Protein AF-A0A961SEW0-F1 (afdb_monomer_lite)

Foldseek 3Di:
DDDPPPPPQQLVQVCCLVCVCVVVVPDDVVVSVVVSVVVSVVVVVVVVVVVVVVVVPDPPLLSSLVSVLVSVVVVVVCCCPPVVDDQDPVNVVVNVVSVVVSVVSVVD

Sequence (108 aa):
MSLRIQVFLIPSKPELLWYGHLKYAGKALWIVVLVSWGIAFFEYWLAVPANRIGHQVYSAAQLKTIQEVITLTVFVVFSTFYLREGISINTLLGFALILAGAALVFRG

Secondary structure (DSSP, 8-state):
----------TTS-HHHHTHHHH-TTS-HHHHHHHHHHHHHHHHHHHHHHHHHHTTTS-HHHHHHHHHHHHHHHHHHHIIIII-----HHHHHHHHHHHHHHHHHTT-

Radius of gyration: 16.41 Å; chains: 1; bounding box: 38×37×40 Å

pLDDT: mean 74.38, std 17.98, range [30.59, 93.81]

Structure (mmCIF, N/CA/C/O backbone):
data_AF-A0A961SEW0-F1
#
_entry.id   AF-A0A961SEW0-F1
#
loop_
_atom_site.group_PDB
_atom_site.id
_atom_site.type_symbol
_atom_site.label_atom_id
_atom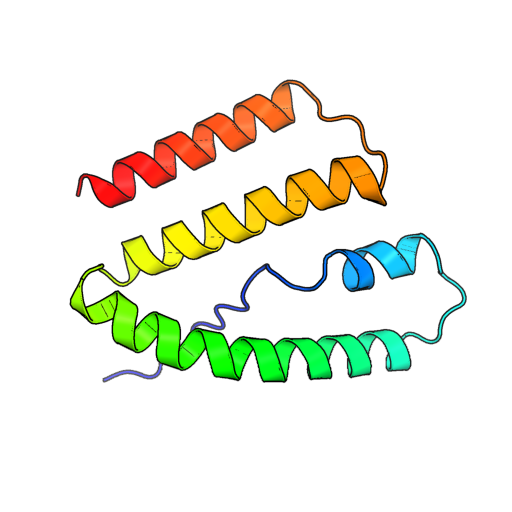_site.label_alt_id
_atom_site.label_comp_id
_atom_site.label_asym_id
_atom_site.label_entity_id
_atom_site.label_seq_id
_atom_site.pdbx_PDB_ins_code
_atom_site.Cartn_x
_atom_site.Cartn_y
_atom_site.Cartn_z
_atom_site.occupancy
_atom_site.B_iso_or_equiv
_atom_site.auth_seq_id
_atom_site.auth_comp_id
_atom_site.auth_asym_id
_atom_site.auth_atom_id
_atom_site.pdbx_PDB_model_num
ATOM 1 N N . MET A 1 1 ? 8.915 -23.800 -13.559 1.00 34.75 1 MET A N 1
ATOM 2 C CA . MET A 1 1 ? 9.825 -22.980 -12.729 1.00 34.75 1 MET A CA 1
ATOM 3 C C . MET A 1 1 ? 9.093 -21.704 -12.348 1.00 34.75 1 MET A C 1
ATOM 5 O O . MET A 1 1 ? 8.793 -20.928 -13.230 1.00 34.75 1 MET A O 1
ATOM 9 N N . SER A 1 2 ? 8.681 -21.424 -11.124 1.00 34.91 2 SER A N 1
ATOM 10 C CA . SER A 1 2 ? 8.572 -22.177 -9.879 1.00 34.91 2 SER A CA 1
ATOM 11 C C . SER A 1 2 ? 7.418 -21.507 -9.127 1.00 34.91 2 SER A C 1
ATOM 13 O O . SER A 1 2 ? 7.280 -20.284 -9.189 1.00 34.91 2 SER A O 1
ATOM 15 N N . LEU A 1 3 ? 6.582 -22.306 -8.469 1.00 30.59 3 LEU A N 1
ATOM 16 C CA . LEU A 1 3 ? 5.481 -21.871 -7.618 1.00 30.59 3 LEU A CA 1
ATOM 17 C C . LEU A 1 3 ? 5.999 -20.964 -6.491 1.00 30.59 3 LEU A C 1
ATOM 19 O O . LEU A 1 3 ? 6.318 -21.425 -5.400 1.00 30.59 3 LEU A O 1
ATOM 23 N N . ARG A 1 4 ? 6.054 -19.656 -6.731 1.00 32.28 4 ARG A N 1
ATOM 24 C CA . ARG A 1 4 ? 6.059 -18.657 -5.665 1.00 32.28 4 ARG A CA 1
ATOM 25 C C . ARG A 1 4 ? 4.736 -17.926 -5.727 1.00 32.28 4 ARG A C 1
ATOM 27 O O . ARG A 1 4 ? 4.633 -16.804 -6.208 1.00 32.28 4 ARG A O 1
ATOM 34 N N . ILE A 1 5 ? 3.728 -18.612 -5.195 1.00 33.62 5 ILE A N 1
ATOM 35 C CA . ILE A 1 5 ? 2.595 -17.985 -4.520 1.00 33.62 5 ILE A CA 1
ATOM 36 C C . ILE A 1 5 ? 3.207 -17.205 -3.349 1.00 33.62 5 ILE A C 1
ATOM 38 O O . ILE A 1 5 ? 3.206 -17.645 -2.204 1.00 33.62 5 ILE A O 1
ATOM 42 N N . GLN A 1 6 ? 3.840 -16.070 -3.637 1.00 36.59 6 GLN A N 1
ATOM 43 C CA . GLN A 1 6 ? 3.946 -15.038 -2.632 1.00 36.59 6 GLN A CA 1
ATOM 44 C C . GLN A 1 6 ? 2.538 -14.492 -2.536 1.00 36.59 6 GLN A C 1
ATOM 46 O O . GLN A 1 6 ? 2.035 -13.835 -3.444 1.00 36.59 6 GLN A O 1
ATOM 51 N N . VAL A 1 7 ? 1.895 -14.883 -1.441 1.00 39.72 7 VAL A N 1
ATOM 52 C CA . VAL A 1 7 ? 0.763 -14.211 -0.827 1.00 39.72 7 VAL A CA 1
ATOM 53 C C . VAL A 1 7 ? 1.152 -12.743 -0.696 1.00 39.72 7 VAL A C 1
ATOM 55 O O . VAL A 1 7 ? 1.636 -12.292 0.336 1.00 39.72 7 VAL A O 1
ATOM 58 N N . PHE A 1 8 ? 1.003 -11.998 -1.783 1.00 38.50 8 PHE A N 1
ATOM 59 C CA . PHE A 1 8 ? 0.988 -10.562 -1.738 1.00 38.50 8 PHE A CA 1
ATOM 60 C C . PHE A 1 8 ? -0.467 -10.168 -1.567 1.00 38.50 8 PHE A C 1
ATOM 62 O O . PHE A 1 8 ? -1.154 -9.748 -2.493 1.00 38.50 8 PHE A O 1
ATOM 69 N N . LEU A 1 9 ? -0.955 -10.451 -0.356 1.00 38.38 9 LEU A N 1
ATOM 70 C CA . LEU A 1 9 ? -2.179 -9.862 0.144 1.00 38.38 9 LEU A CA 1
ATOM 71 C C . LEU A 1 9 ? -1.964 -8.362 0.082 1.00 38.38 9 LEU A C 1
ATOM 73 O O . LEU A 1 9 ? -1.150 -7.807 0.818 1.00 38.38 9 LEU A O 1
ATOM 77 N N . ILE A 1 10 ? -2.670 -7.763 -0.863 1.00 41.91 10 ILE A N 1
ATOM 78 C CA . ILE A 1 10 ? -2.790 -6.335 -1.046 1.00 41.91 10 ILE A CA 1
ATOM 79 C C . ILE A 1 10 ? -3.082 -5.737 0.331 1.00 41.91 10 ILE A C 1
ATOM 81 O O . ILE A 1 10 ? -4.068 -6.133 0.964 1.00 41.91 10 ILE A O 1
ATOM 85 N N . PRO A 1 11 ? -2.236 -4.843 0.863 1.00 46.00 11 PRO A N 1
ATOM 86 C CA . PRO A 1 11 ? -2.546 -4.200 2.119 1.00 46.00 11 PRO A CA 1
ATOM 87 C C . PRO A 1 11 ? -3.502 -3.027 1.858 1.00 46.00 11 PRO A C 1
ATOM 89 O O . PRO A 1 11 ? -3.304 -1.931 2.328 1.00 46.00 11 PRO A O 1
ATOM 92 N N . SER A 1 12 ? -4.546 -3.219 1.065 1.00 44.66 12 SER A N 1
ATOM 93 C CA . SER A 1 12 ? -5.674 -2.287 0.891 1.00 44.66 12 SER A CA 1
ATOM 94 C C . SER A 1 12 ? -6.938 -2.848 1.541 1.00 44.66 12 SER A C 1
ATOM 96 O O . SER A 1 12 ? -8.042 -2.363 1.283 1.00 44.66 12 SER A O 1
ATOM 98 N N . LYS A 1 13 ? -6.776 -3.895 2.378 1.00 54.72 13 LYS A N 1
ATOM 99 C CA . LYS A 1 13 ? -7.818 -4.423 3.264 1.00 54.72 13 LYS A CA 1
ATOM 100 C C . LYS A 1 13 ? -8.598 -3.228 3.771 1.00 54.72 13 LYS A C 1
ATOM 102 O O . LYS A 1 13 ? -7.938 -2.344 4.301 1.00 54.72 13 LYS A O 1
ATOM 107 N N . PRO A 1 14 ? -9.929 -3.179 3.627 1.00 49.47 14 PRO A N 1
ATOM 108 C CA . PRO A 1 14 ? -10.696 -2.019 4.038 1.00 49.47 14 PRO A CA 1
ATOM 109 C C . PRO A 1 14 ? -10.322 -1.746 5.487 1.00 49.47 14 PRO A C 1
ATOM 111 O O . PRO A 1 14 ? -10.694 -2.502 6.387 1.00 49.47 14 PRO A O 1
ATOM 114 N N . GLU A 1 15 ? -9.518 -0.713 5.715 1.00 48.00 15 GLU A N 1
ATOM 115 C CA . GLU A 1 15 ? -9.000 -0.402 7.044 1.00 48.00 15 GLU A CA 1
ATOM 116 C C . GLU A 1 15 ? -10.199 -0.119 7.968 1.00 48.00 15 GLU A C 1
ATOM 118 O O . GLU A 1 15 ? -10.200 -0.452 9.153 1.00 48.00 15 GLU A O 1
ATOM 123 N N . LEU A 1 16 ? -11.306 0.303 7.345 1.00 47.44 16 LEU A N 1
ATOM 124 C CA . LEU A 1 16 ? -12.673 0.371 7.847 1.00 47.44 16 LEU A CA 1
ATOM 125 C C . LEU A 1 16 ? -13.211 -0.906 8.506 1.00 47.44 16 LEU A C 1
ATOM 127 O O . LEU A 1 16 ? -13.953 -0.777 9.469 1.00 47.44 16 LEU A O 1
ATOM 131 N N . LEU A 1 17 ? -12.898 -2.118 8.042 1.00 49.69 17 LEU A N 1
ATOM 132 C CA . LEU A 1 17 ? -13.400 -3.364 8.646 1.00 49.69 17 LEU A CA 1
ATOM 133 C C . LEU A 1 17 ? -12.395 -3.981 9.625 1.00 49.69 17 LEU A C 1
ATOM 135 O O . LEU A 1 17 ? -12.795 -4.464 10.684 1.00 49.69 17 LEU A O 1
ATOM 139 N N . TRP A 1 18 ? -11.099 -3.921 9.302 1.00 50.59 18 TRP A N 1
ATOM 140 C CA . TRP A 1 18 ? -10.043 -4.483 10.150 1.00 50.59 18 TRP A CA 1
ATOM 141 C C . TRP A 1 18 ? -9.779 -3.640 11.401 1.00 50.59 18 TRP A C 1
ATOM 143 O O . TRP A 1 18 ? -9.551 -4.200 12.461 1.00 50.59 18 TRP A O 1
ATOM 153 N N . TYR A 1 19 ? -9.884 -2.310 11.333 1.00 52.47 19 TYR A N 1
ATOM 154 C CA . TYR A 1 19 ? -9.831 -1.437 12.515 1.00 52.47 19 TYR A CA 1
ATOM 155 C C . TYR A 1 19 ? -11.222 -0.976 12.969 1.00 52.47 19 TYR A C 1
ATOM 157 O O . TYR A 1 19 ? -11.399 -0.639 14.135 1.00 52.47 19 TYR A O 1
ATOM 165 N N . GLY A 1 20 ? -12.254 -1.035 12.119 1.00 50.59 20 GLY A N 1
ATOM 166 C CA . GLY A 1 20 ? -13.622 -0.698 12.540 1.00 50.59 20 GLY A CA 1
ATOM 167 C C . GLY A 1 20 ? -14.197 -1.639 13.595 1.00 50.59 20 GLY A C 1
ATOM 168 O O . GLY A 1 20 ? -14.968 -1.192 14.441 1.00 50.59 20 GLY A O 1
ATOM 169 N N . HIS A 1 21 ? -13.781 -2.909 13.637 1.00 54.22 21 HIS A N 1
ATOM 170 C CA . HIS A 1 21 ? -14.175 -3.810 14.727 1.00 54.22 21 HIS A CA 1
ATOM 171 C C . HIS A 1 21 ? -13.659 -3.356 16.111 1.00 54.22 21 HIS A C 1
ATOM 173 O O . HIS A 1 21 ? -14.317 -3.641 17.108 1.00 54.22 21 HIS A O 1
ATOM 179 N N . LEU A 1 22 ? -12.569 -2.571 16.186 1.00 56.56 22 LEU A N 1
ATOM 180 C CA . LEU A 1 22 ? -12.085 -1.972 17.442 1.00 56.56 22 LEU A CA 1
ATOM 181 C C . LEU A 1 22 ? -13.074 -0.929 17.980 1.00 56.56 22 LEU A C 1
ATOM 183 O O . LEU A 1 22 ? -13.171 -0.726 19.185 1.00 56.56 22 LEU A O 1
ATOM 187 N N . LYS A 1 23 ? -13.848 -0.297 17.089 1.00 48.03 23 LYS A N 1
ATOM 188 C CA . LYS A 1 23 ? -14.917 0.652 17.430 1.00 48.03 23 LYS A CA 1
ATOM 189 C C . LYS A 1 23 ? -16.272 -0.037 17.659 1.00 48.03 23 LYS A C 1
ATOM 191 O O . LYS A 1 23 ? -17.146 0.537 18.300 1.00 48.03 23 LYS A O 1
ATOM 196 N N . TYR A 1 24 ? -16.443 -1.268 17.166 1.00 53.16 24 TYR A N 1
ATOM 197 C CA . TYR A 1 24 ? -17.674 -2.065 17.245 1.00 53.16 24 TYR A CA 1
ATOM 198 C C . TYR A 1 24 ? -17.414 -3.480 17.787 1.00 53.16 24 TYR A C 1
ATOM 200 O O . TYR A 1 24 ? -17.778 -4.472 17.152 1.00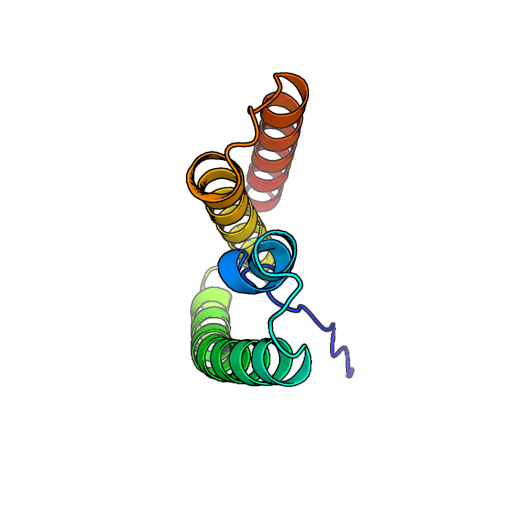 53.16 24 TYR A O 1
ATOM 208 N N . ALA A 1 25 ? -16.839 -3.575 18.989 1.00 54.03 25 ALA A N 1
ATOM 209 C CA . ALA A 1 25 ? -16.503 -4.843 19.650 1.00 54.03 25 ALA A CA 1
ATOM 210 C C . ALA A 1 25 ? -17.700 -5.807 19.859 1.00 54.03 25 ALA A C 1
ATOM 212 O O . ALA A 1 25 ? -17.501 -6.975 20.173 1.00 54.03 25 ALA A O 1
ATOM 213 N N . GLY A 1 26 ? -18.944 -5.341 19.673 1.00 55.12 26 GLY A N 1
ATOM 214 C CA . GLY A 1 26 ? -20.171 -6.145 19.771 1.00 55.12 26 GLY A CA 1
ATOM 215 C C . GLY A 1 26 ? -20.678 -6.764 18.457 1.00 55.12 26 GLY A C 1
ATOM 216 O O . GLY A 1 26 ? -21.720 -7.416 18.462 1.00 55.12 26 GLY A O 1
ATOM 217 N N . LYS A 1 27 ? -20.007 -6.552 17.314 1.00 61.66 27 LYS A N 1
ATOM 218 C CA . LYS A 1 27 ? -20.382 -7.179 16.030 1.00 61.66 27 LYS A CA 1
ATOM 219 C C . LYS A 1 27 ? -19.788 -8.587 15.947 1.00 61.66 27 LYS A C 1
ATOM 221 O O . LYS A 1 27 ? -18.619 -8.792 16.260 1.00 61.66 27 LYS A O 1
ATOM 226 N N . ALA A 1 28 ? -20.574 -9.556 15.481 1.00 73.44 28 ALA A N 1
ATOM 227 C CA . ALA A 1 28 ? -20.111 -10.933 15.370 1.00 73.44 28 ALA A CA 1
ATOM 228 C C . ALA A 1 28 ? -18.942 -11.044 14.372 1.00 73.44 28 ALA A C 1
ATOM 230 O O . ALA A 1 28 ? -19.085 -10.693 13.199 1.00 73.44 28 ALA A O 1
ATOM 231 N N . LEU A 1 29 ? -17.795 -11.550 14.844 1.00 71.12 29 LEU A N 1
ATOM 232 C CA . LEU A 1 29 ? -16.539 -11.631 14.083 1.00 71.12 29 LEU A CA 1
ATOM 233 C C . LEU A 1 29 ? -16.708 -12.316 12.722 1.00 71.12 29 LEU A C 1
ATOM 235 O O . LEU A 1 29 ? -16.098 -11.901 11.741 1.00 71.12 29 LEU A O 1
ATOM 239 N N . TRP A 1 30 ? -17.583 -13.320 12.637 1.00 73.88 30 TRP A N 1
ATOM 240 C CA . TRP A 1 30 ? -17.841 -14.042 11.393 1.00 73.88 30 TRP A CA 1
ATOM 241 C C . TRP A 1 30 ? -18.420 -13.142 10.286 1.00 73.88 30 TRP A C 1
ATOM 243 O O . TRP A 1 30 ? -18.060 -13.315 9.126 1.00 73.88 30 TRP A O 1
ATOM 253 N N . ILE A 1 31 ? -19.237 -12.134 10.623 1.00 74.56 31 ILE A N 1
ATOM 254 C CA . ILE A 1 31 ? -19.779 -11.174 9.643 1.00 74.56 31 ILE A CA 1
ATOM 255 C C . ILE A 1 31 ? -18.650 -10.299 9.095 1.00 74.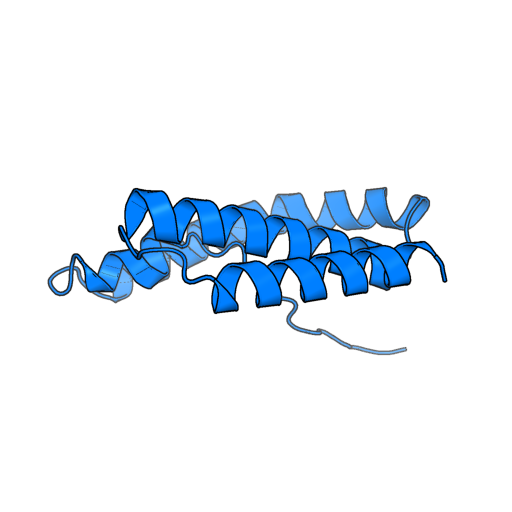56 31 ILE A C 1
ATOM 257 O O . ILE A 1 31 ? -18.546 -10.100 7.887 1.00 74.56 31 ILE A O 1
ATOM 261 N N . VAL A 1 32 ? -17.779 -9.807 9.980 1.00 73.69 32 VAL A N 1
ATOM 262 C CA . VAL A 1 32 ? -16.619 -8.985 9.601 1.00 73.69 32 VAL A CA 1
ATOM 263 C C . VAL A 1 32 ? -15.687 -9.779 8.682 1.00 73.69 32 VAL A C 1
ATOM 265 O O . VAL A 1 32 ? -15.245 -9.267 7.654 1.00 73.69 32 VAL A O 1
ATOM 268 N N . VAL A 1 33 ? -15.435 -11.051 8.998 1.00 76.50 33 VAL A N 1
ATOM 269 C CA . VAL A 1 33 ? -14.602 -11.937 8.173 1.00 76.50 33 VAL A CA 1
ATOM 270 C C . VAL A 1 33 ? -15.224 -12.168 6.794 1.00 76.50 33 VAL A C 1
ATOM 272 O O . VAL A 1 33 ? -14.540 -11.968 5.792 1.00 76.50 33 VAL A O 1
ATOM 275 N N . LEU A 1 34 ? -16.510 -12.529 6.720 1.00 78.44 34 LEU A N 1
ATOM 276 C CA . LEU A 1 34 ? -17.179 -12.813 5.444 1.00 78.44 34 LEU A CA 1
ATOM 277 C C . LEU A 1 34 ? -17.247 -11.586 4.532 1.00 78.44 34 LEU A C 1
ATOM 279 O O . LEU A 1 34 ? -16.960 -11.692 3.341 1.00 78.44 34 LEU A O 1
ATOM 283 N N . VAL A 1 35 ? -17.572 -10.414 5.082 1.00 77.12 35 VAL A N 1
ATOM 284 C CA . VAL A 1 35 ? -17.596 -9.166 4.305 1.00 77.12 35 VAL A CA 1
ATOM 285 C C . VAL A 1 35 ? -16.189 -8.802 3.820 1.00 77.12 35 VAL A C 1
ATOM 287 O O . VAL A 1 35 ? -16.025 -8.433 2.659 1.00 77.12 35 VAL A O 1
ATOM 290 N N . SER A 1 36 ? -15.161 -8.973 4.662 1.00 69.12 36 SER A N 1
ATOM 291 C CA . SER A 1 36 ? -13.764 -8.733 4.264 1.00 69.12 36 SER A CA 1
ATOM 292 C C . SER A 1 36 ? -13.328 -9.654 3.122 1.00 69.12 36 SER A C 1
ATOM 294 O O . SER A 1 36 ? -12.678 -9.202 2.183 1.00 69.12 36 SER A O 1
ATOM 296 N N . TRP A 1 37 ? -13.707 -10.934 3.176 1.00 78.75 37 TRP A N 1
ATOM 297 C CA . TRP A 1 37 ? -13.425 -11.903 2.114 1.00 78.75 37 TRP A CA 1
ATOM 298 C C . TRP A 1 37 ? -14.157 -11.567 0.813 1.00 78.75 37 TRP A C 1
ATOM 300 O O . TRP A 1 37 ? -13.560 -11.665 -0.258 1.00 78.75 37 TRP A O 1
ATOM 310 N N . GLY A 1 38 ? -15.415 -11.124 0.898 1.00 82.25 38 GLY A N 1
ATOM 311 C CA . GLY A 1 38 ? -16.179 -10.677 -0.266 1.00 82.25 38 GLY A CA 1
ATOM 312 C C . GLY A 1 38 ? -15.515 -9.498 -0.980 1.00 82.25 38 GLY A C 1
ATOM 313 O O . GLY A 1 38 ? -15.335 -9.540 -2.193 1.00 82.25 38 GLY A O 1
ATOM 314 N N . ILE A 1 39 ? -15.082 -8.477 -0.235 1.00 75.12 39 ILE A N 1
ATOM 315 C CA . ILE A 1 39 ? -14.386 -7.310 -0.804 1.00 75.12 39 ILE A CA 1
ATOM 316 C C . ILE A 1 39 ? -13.045 -7.725 -1.427 1.00 75.12 39 ILE A C 1
ATOM 318 O O . ILE A 1 39 ? -12.771 -7.377 -2.575 1.00 75.12 39 ILE A O 1
ATOM 322 N N . ALA A 1 40 ? -12.249 -8.527 -0.711 1.00 76.00 40 ALA A N 1
ATOM 323 C CA . ALA A 1 40 ? -10.956 -9.009 -1.198 1.00 76.00 40 ALA A CA 1
ATOM 324 C C . ALA A 1 40 ? -11.075 -9.823 -2.500 1.00 76.00 40 ALA A C 1
ATOM 326 O O . ALA A 1 40 ? -10.189 -9.763 -3.351 1.00 76.00 40 ALA A O 1
ATOM 327 N N . PHE A 1 41 ? -12.173 -10.563 -2.684 1.00 80.31 41 PHE A N 1
ATOM 328 C CA . PHE A 1 41 ? -12.430 -11.313 -3.913 1.00 80.31 41 PHE A CA 1
ATOM 329 C C . PHE A 1 41 ? -12.571 -10.398 -5.140 1.00 80.31 41 PHE A C 1
ATOM 331 O O . PHE A 1 41 ? -11.914 -10.631 -6.156 1.00 80.31 41 PHE A O 1
ATOM 338 N N . PHE A 1 42 ? -13.385 -9.341 -5.050 1.00 81.56 42 PHE A N 1
ATOM 339 C CA . PHE A 1 42 ? -13.565 -8.398 -6.162 1.00 81.56 42 PHE A CA 1
ATOM 340 C C . PHE A 1 42 ? -12.306 -7.584 -6.434 1.00 81.56 42 PHE A C 1
ATOM 342 O O . PHE A 1 42 ? -11.940 -7.361 -7.586 1.00 81.56 42 PHE A O 1
ATOM 349 N N . GLU A 1 43 ? -11.610 -7.179 -5.379 1.00 76.69 43 GLU A N 1
ATOM 350 C CA . GLU A 1 43 ? -10.347 -6.472 -5.516 1.00 76.69 43 GLU A CA 1
ATOM 351 C C . GLU A 1 43 ? -9.294 -7.321 -6.233 1.00 76.69 43 GLU A C 1
ATOM 353 O O . GLU A 1 43 ? -8.623 -6.838 -7.144 1.00 76.69 43 GLU A O 1
ATOM 358 N N . TYR A 1 44 ? -9.201 -8.610 -5.897 1.00 81.69 44 TYR A N 1
ATOM 359 C CA . TYR A 1 44 ? -8.305 -9.537 -6.581 1.00 81.69 44 TYR A CA 1
ATOM 360 C C . TYR A 1 44 ? -8.614 -9.636 -8.082 1.00 81.69 44 TYR A C 1
ATOM 362 O O . TYR A 1 44 ? -7.700 -9.622 -8.911 1.00 81.69 44 TYR A O 1
ATOM 370 N N . TRP A 1 45 ? -9.899 -9.673 -8.442 1.00 85.50 45 TRP A N 1
ATOM 371 C CA . TRP A 1 45 ? -10.344 -9.684 -9.838 1.00 85.50 45 TRP A CA 1
ATOM 372 C C . TRP A 1 45 ? -9.920 -8.443 -10.626 1.00 85.50 45 TRP A C 1
ATOM 374 O O . TRP A 1 45 ? -9.696 -8.554 -11.829 1.00 85.50 45 TRP A O 1
ATOM 384 N N . LEU A 1 46 ? -9.778 -7.287 -9.975 1.00 83.25 46 LEU A N 1
ATOM 385 C CA . LEU A 1 46 ? -9.278 -6.058 -10.598 1.00 83.25 46 LEU A CA 1
ATOM 386 C C . LEU A 1 46 ? -7.744 -5.991 -10.588 1.00 83.25 46 LEU A C 1
ATOM 388 O O . LEU A 1 46 ? -7.128 -5.569 -11.568 1.00 83.25 46 LEU A O 1
ATOM 392 N N . ALA A 1 47 ? -7.112 -6.452 -9.510 1.00 81.62 47 ALA A N 1
ATOM 393 C CA . ALA A 1 47 ? -5.667 -6.390 -9.331 1.00 81.62 47 ALA A CA 1
ATOM 394 C C . ALA A 1 47 ? -4.905 -7.292 -10.314 1.00 81.62 47 ALA A C 1
ATOM 396 O O . ALA A 1 47 ? -3.869 -6.896 -10.847 1.00 81.62 47 ALA A O 1
ATOM 397 N N . VAL A 1 48 ? -5.412 -8.496 -10.600 1.00 87.88 48 VAL A N 1
ATOM 398 C CA . VAL A 1 48 ? -4.769 -9.429 -11.543 1.00 87.88 48 VAL A CA 1
ATOM 399 C C . VAL A 1 48 ? -4.638 -8.850 -12.962 1.00 87.88 48 VAL A C 1
ATOM 401 O O . VAL A 1 48 ? -3.518 -8.844 -13.483 1.00 87.88 48 VAL A O 1
ATOM 404 N N . PRO A 1 49 ? -5.709 -8.369 -13.625 1.00 89.12 49 PRO A N 1
ATOM 405 C CA . PRO A 1 49 ? -5.586 -7.764 -14.946 1.00 89.12 49 PRO A CA 1
ATOM 406 C C . PRO A 1 49 ? -4.775 -6.465 -14.907 1.00 89.12 49 PRO A C 1
ATOM 408 O O . PRO A 1 49 ? -3.947 -6.265 -15.795 1.00 89.12 49 PRO A O 1
ATOM 411 N N . ALA A 1 50 ? -4.927 -5.634 -13.868 1.00 87.00 50 ALA A N 1
ATOM 412 C CA . ALA A 1 50 ? -4.144 -4.407 -13.718 1.00 87.00 50 ALA A CA 1
ATOM 413 C C . ALA A 1 50 ? -2.635 -4.689 -13.661 1.00 87.00 50 ALA A C 1
ATOM 415 O O . ALA A 1 50 ? -1.867 -4.073 -14.397 1.00 87.00 50 ALA A O 1
ATOM 416 N N . ASN A 1 51 ? -2.207 -5.681 -12.876 1.00 90.69 51 ASN A N 1
ATOM 417 C 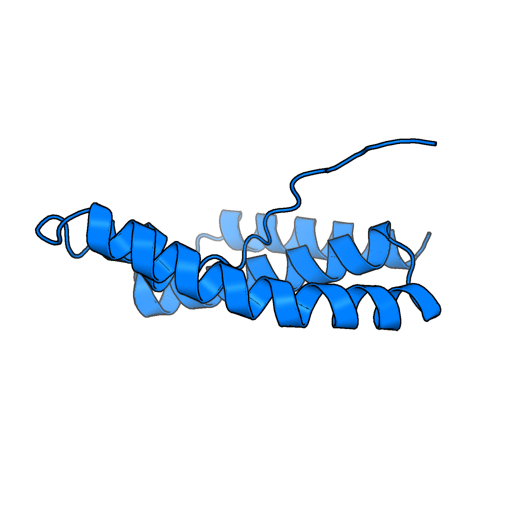CA . ASN A 1 51 ? -0.797 -6.060 -12.783 1.00 90.69 51 ASN A CA 1
ATOM 418 C C . ASN A 1 51 ? -0.272 -6.688 -14.079 1.00 90.69 51 ASN A C 1
ATOM 420 O O . ASN A 1 51 ? 0.883 -6.470 -14.433 1.00 90.69 51 ASN A O 1
ATOM 424 N N . ARG A 1 52 ? -1.103 -7.432 -14.821 1.00 89.06 52 ARG A N 1
ATOM 425 C CA . ARG A 1 52 ? -0.715 -7.978 -16.134 1.00 89.06 52 ARG A CA 1
ATOM 426 C C . ARG A 1 52 ? -0.478 -6.880 -17.167 1.00 89.06 52 ARG A C 1
ATOM 428 O O . ARG A 1 52 ? 0.502 -6.955 -17.899 1.00 89.06 52 ARG A O 1
ATOM 435 N N . ILE A 1 53 ? -1.354 -5.877 -17.210 1.00 91.62 53 ILE A N 1
ATOM 436 C CA . ILE A 1 53 ? -1.206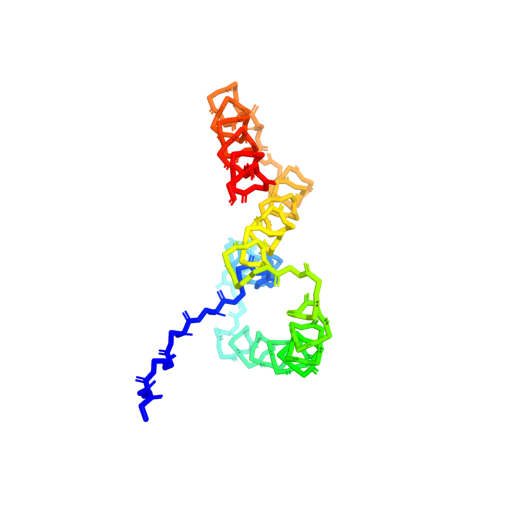 -4.719 -18.102 1.00 91.62 53 ILE A CA 1
ATOM 437 C C . ILE A 1 53 ? -0.009 -3.872 -17.653 1.00 91.62 53 ILE A C 1
ATOM 439 O O . ILE A 1 53 ? 0.851 -3.536 -18.459 1.00 91.62 53 ILE A O 1
ATOM 443 N N . GLY A 1 54 ? 0.105 -3.595 -16.353 1.00 88.56 54 GLY A N 1
ATOM 444 C CA . GLY A 1 54 ? 1.199 -2.809 -15.788 1.00 88.56 54 GLY A CA 1
ATOM 445 C C . GLY A 1 54 ? 2.580 -3.430 -16.011 1.00 88.56 54 GLY A C 1
ATOM 446 O O . GLY A 1 54 ? 3.537 -2.699 -16.251 1.00 88.56 54 GLY A O 1
ATOM 447 N N . HIS A 1 55 ? 2.689 -4.764 -16.021 1.00 92.94 55 HIS A N 1
ATOM 448 C CA . HIS A 1 55 ? 3.958 -5.468 -16.260 1.00 92.94 55 HIS A CA 1
ATOM 449 C C . HIS A 1 55 ? 4.479 -5.306 -17.702 1.00 92.94 55 HIS A C 1
ATOM 451 O O . HIS A 1 55 ? 5.609 -5.682 -18.005 1.00 92.94 55 HIS A O 1
ATOM 457 N N . GLN A 1 56 ? 3.688 -4.737 -18.616 1.00 93.31 56 GLN A N 1
ATOM 458 C CA . GLN A 1 56 ? 4.184 -4.370 -19.945 1.00 93.31 56 GLN A CA 1
ATOM 459 C C . GLN A 1 56 ? 5.088 -3.129 -19.917 1.00 93.31 56 GLN A C 1
ATOM 461 O O . GLN A 1 56 ? 5.878 -2.938 -20.836 1.00 93.31 56 GLN A O 1
ATOM 466 N N . VAL A 1 57 ? 4.974 -2.295 -18.878 1.00 92.88 57 VAL A N 1
ATOM 467 C CA . VAL A 1 57 ? 5.675 -1.004 -18.762 1.00 92.88 57 VAL A CA 1
ATOM 468 C C . VAL A 1 57 ? 6.596 -0.966 -17.542 1.00 92.88 57 VAL A C 1
ATOM 470 O O . VAL A 1 57 ? 7.669 -0.374 -17.598 1.00 92.88 57 VAL A O 1
ATOM 473 N N . TYR A 1 58 ? 6.194 -1.611 -16.447 1.00 91.62 58 TYR A N 1
ATOM 474 C CA . TYR A 1 58 ? 6.893 -1.583 -15.167 1.00 91.62 58 TYR A CA 1
ATOM 475 C C . TYR A 1 58 ? 7.431 -2.958 -14.785 1.00 91.62 58 TYR A C 1
ATOM 477 O O . TYR A 1 58 ? 6.817 -3.989 -15.067 1.00 91.62 58 TYR A O 1
ATOM 485 N N . SER A 1 59 ? 8.553 -2.981 -14.067 1.00 91.69 59 SER A N 1
ATOM 486 C CA . SER A 1 59 ? 9.054 -4.217 -13.467 1.00 91.69 59 SER A CA 1
ATOM 487 C C . SER A 1 59 ? 8.136 -4.696 -12.335 1.00 91.69 59 SER A C 1
ATOM 489 O O . SER A 1 59 ? 7.402 -3.917 -11.721 1.00 91.69 59 SER A O 1
ATOM 491 N N . ALA A 1 60 ? 8.212 -5.985 -11.991 1.00 88.12 60 ALA A N 1
ATOM 492 C CA . ALA A 1 60 ? 7.475 -6.529 -10.849 1.00 88.12 60 ALA A CA 1
ATOM 493 C C . ALA A 1 60 ? 7.776 -5.771 -9.538 1.00 88.12 60 ALA A C 1
ATOM 495 O O . ALA A 1 60 ? 6.876 -5.563 -8.725 1.00 88.12 60 ALA A O 1
ATOM 496 N N . ALA A 1 61 ? 9.022 -5.316 -9.353 1.00 88.94 61 ALA A N 1
ATOM 497 C CA . ALA A 1 61 ? 9.423 -4.518 -8.196 1.00 88.94 61 ALA A CA 1
ATOM 498 C C . ALA A 1 61 ? 8.771 -3.127 -8.199 1.00 88.94 61 ALA A C 1
ATOM 500 O O . ALA A 1 61 ? 8.305 -2.665 -7.163 1.00 88.94 61 ALA A O 1
ATOM 501 N N . GLN A 1 62 ? 8.677 -2.478 -9.359 1.00 87.94 62 GLN A N 1
ATOM 502 C CA . GLN A 1 62 ? 8.018 -1.180 -9.490 1.00 87.94 62 GLN A CA 1
ATOM 503 C C . GLN A 1 62 ? 6.512 -1.285 -9.237 1.00 87.94 62 GLN A C 1
ATOM 505 O O . GLN A 1 62 ? 5.990 -0.524 -8.431 1.00 87.94 62 GLN A O 1
ATOM 510 N N . LEU A 1 63 ? 5.823 -2.268 -9.827 1.00 89.19 63 LEU A N 1
ATOM 511 C CA . LEU A 1 63 ? 4.388 -2.495 -9.586 1.00 89.19 63 LEU A CA 1
ATOM 512 C C . LEU A 1 63 ? 4.085 -2.730 -8.106 1.00 89.19 63 LEU A C 1
ATOM 514 O O . LEU A 1 63 ? 3.159 -2.146 -7.544 1.00 89.19 63 LEU A O 1
ATOM 518 N N . LYS A 1 64 ? 4.917 -3.547 -7.460 1.00 88.12 64 LYS A N 1
ATOM 519 C CA . LYS A 1 64 ? 4.858 -3.809 -6.024 1.00 88.12 64 LYS A CA 1
ATOM 520 C C . LYS A 1 64 ? 4.993 -2.524 -5.208 1.00 88.12 64 LYS A C 1
ATOM 522 O O . LYS A 1 64 ? 4.229 -2.311 -4.271 1.00 88.12 64 LYS A O 1
ATOM 527 N N . THR A 1 65 ? 5.947 -1.675 -5.574 1.00 90.56 65 THR A N 1
ATOM 528 C CA . THR A 1 65 ? 6.175 -0.384 -4.921 1.00 90.56 65 THR A CA 1
ATOM 529 C C . THR A 1 65 ? 4.991 0.562 -5.102 1.00 90.56 65 THR A C 1
ATOM 531 O O . THR A 1 65 ? 4.557 1.150 -4.116 1.00 90.56 65 THR A O 1
ATOM 534 N N . ILE A 1 66 ? 4.421 0.674 -6.312 1.00 88.19 66 ILE A N 1
ATOM 535 C CA . ILE A 1 66 ? 3.202 1.474 -6.551 1.00 88.19 66 ILE A CA 1
ATOM 536 C C . ILE A 1 66 ? 2.093 1.022 -5.601 1.00 88.19 66 ILE A C 1
ATOM 538 O O . ILE A 1 66 ? 1.445 1.849 -4.963 1.00 88.19 66 ILE A O 1
ATOM 542 N N . GLN A 1 67 ? 1.906 -0.291 -5.474 1.00 85.00 67 GLN A N 1
ATOM 543 C CA . GLN A 1 67 ? 0.860 -0.848 -4.631 1.00 85.00 67 GLN A CA 1
ATOM 544 C C . GLN A 1 67 ? 1.045 -0.492 -3.148 1.00 85.00 67 GLN A C 1
ATOM 546 O O . GLN A 1 67 ? 0.091 -0.067 -2.506 1.00 85.00 67 GLN A O 1
ATOM 551 N N . GLU A 1 68 ? 2.261 -0.618 -2.610 1.00 86.81 68 GLU A N 1
ATOM 552 C CA . GLU A 1 68 ? 2.559 -0.248 -1.217 1.00 86.81 68 GLU A CA 1
ATOM 553 C C . GLU A 1 68 ? 2.365 1.252 -0.963 1.00 86.81 68 GLU A C 1
ATOM 555 O O . GLU A 1 68 ? 1.823 1.645 0.068 1.00 86.81 68 GLU A O 1
ATOM 560 N N . VAL A 1 69 ? 2.749 2.106 -1.917 1.00 87.38 69 VAL A N 1
ATOM 561 C CA . VAL A 1 69 ? 2.542 3.559 -1.811 1.00 87.38 69 VAL A CA 1
ATOM 562 C C . VAL A 1 69 ? 1.051 3.898 -1.762 1.00 87.38 69 VAL A C 1
ATOM 564 O O . VAL A 1 69 ? 0.638 4.703 -0.924 1.00 87.38 69 VAL A O 1
ATOM 567 N N . ILE A 1 70 ? 0.235 3.274 -2.620 1.00 83.88 70 ILE A N 1
ATOM 568 C CA . ILE A 1 70 ? -1.222 3.467 -2.619 1.00 83.88 70 ILE A CA 1
ATOM 569 C C . ILE A 1 70 ? -1.806 3.005 -1.285 1.00 83.88 70 ILE A C 1
ATOM 571 O O . ILE A 1 70 ? -2.513 3.776 -0.641 1.00 83.88 70 ILE A O 1
ATOM 575 N N . THR A 1 71 ? -1.461 1.796 -0.841 1.00 81.38 71 THR A N 1
ATOM 576 C CA . THR A 1 71 ? -1.875 1.264 0.460 1.00 81.38 71 THR A CA 1
ATOM 577 C C . THR A 1 71 ? -1.586 2.242 1.589 1.00 81.38 71 THR A C 1
ATOM 579 O O . THR A 1 71 ? -2.480 2.581 2.356 1.00 81.38 71 THR A O 1
ATOM 582 N N . LEU A 1 72 ? -0.338 2.695 1.710 1.00 81.88 72 LEU A N 1
ATOM 583 C CA . LEU A 1 72 ? 0.062 3.517 2.845 1.00 81.88 72 LEU A CA 1
ATOM 584 C C . LEU A 1 72 ? -0.641 4.868 2.802 1.00 81.88 72 LEU A C 1
ATOM 586 O O . LEU A 1 72 ? -1.036 5.387 3.839 1.00 81.88 72 LEU A O 1
ATOM 590 N N . THR A 1 73 ? -0.856 5.410 1.606 1.00 81.62 73 THR A N 1
ATOM 591 C CA . THR A 1 73 ? -1.610 6.653 1.435 1.00 81.62 73 THR A CA 1
ATOM 592 C C . THR A 1 73 ? -3.052 6.496 1.919 1.00 81.62 73 THR A C 1
ATOM 594 O O . THR A 1 73 ? -3.529 7.335 2.684 1.00 81.62 73 THR A O 1
ATOM 597 N N . VAL A 1 74 ? -3.735 5.416 1.524 1.00 82.25 74 VAL A N 1
ATOM 598 C CA . VAL A 1 74 ? -5.107 5.132 1.976 1.00 82.25 74 VAL A CA 1
ATOM 599 C C . VAL A 1 74 ? -5.136 4.938 3.496 1.00 82.25 74 VAL A C 1
ATOM 601 O O . VAL A 1 74 ? -5.938 5.596 4.160 1.00 82.25 74 VAL A O 1
ATOM 604 N N . PHE A 1 75 ? -4.176 4.194 4.052 1.00 79.94 75 PHE A N 1
ATOM 605 C CA . PHE A 1 75 ? -4.047 3.967 5.491 1.00 79.94 75 PHE A CA 1
ATOM 606 C C . PHE A 1 75 ? -3.903 5.256 6.294 1.00 79.94 75 PHE A C 1
ATOM 608 O O . PHE A 1 75 ? -4.549 5.423 7.328 1.00 79.94 75 PHE A O 1
ATOM 615 N N . VAL A 1 76 ? -3.083 6.194 5.824 1.00 81.12 76 VAL A N 1
ATOM 616 C CA . VAL A 1 76 ? -2.891 7.487 6.495 1.00 81.12 76 VAL A CA 1
ATOM 617 C C . VAL A 1 76 ? -4.175 8.295 6.516 1.00 81.12 76 VAL A C 1
ATOM 619 O O . VAL A 1 76 ? -4.555 8.827 7.563 1.00 81.12 76 VAL A O 1
ATOM 622 N N . VAL A 1 77 ? -4.857 8.374 5.373 1.00 81.50 77 VAL A N 1
ATOM 623 C CA . VAL A 1 77 ? -6.151 9.054 5.260 1.00 81.50 77 VAL A CA 1
ATOM 624 C C . VAL A 1 77 ? -7.153 8.393 6.208 1.00 81.50 77 VAL A C 1
ATOM 626 O O . VAL A 1 77 ? -7.803 9.071 7.002 1.00 81.50 77 VAL A O 1
ATOM 629 N N . PHE A 1 78 ? -7.232 7.067 6.207 1.00 78.88 78 PHE A N 1
ATOM 630 C CA . PHE A 1 78 ? -8.121 6.327 7.087 1.00 78.88 78 PHE A CA 1
ATOM 631 C C . PHE A 1 78 ? -7.815 6.539 8.577 1.00 78.88 78 PHE A C 1
ATOM 633 O O . PHE A 1 78 ? -8.716 6.890 9.338 1.00 78.88 78 PHE A O 1
ATOM 640 N N . SER A 1 79 ? -6.566 6.377 9.015 1.00 78.56 79 SER A N 1
ATOM 641 C CA . SER A 1 79 ? -6.171 6.567 10.419 1.00 78.56 79 SER A CA 1
ATOM 642 C C . SER A 1 79 ? -6.485 7.996 10.890 1.00 78.56 79 SER A C 1
ATOM 644 O O . SER A 1 79 ? -7.114 8.193 11.935 1.00 78.56 79 SER A O 1
ATOM 646 N N . THR A 1 80 ? -6.198 8.998 10.056 1.00 80.19 80 THR A N 1
ATOM 647 C CA . THR A 1 80 ? -6.435 10.409 10.397 1.00 80.19 80 THR A CA 1
ATOM 648 C C . THR A 1 80 ? -7.926 10.743 10.479 1.00 80.19 80 THR A C 1
ATOM 650 O O . THR A 1 80 ? -8.381 11.337 11.457 1.00 80.19 80 THR A O 1
ATOM 653 N N . PHE A 1 81 ? -8.716 10.368 9.468 1.00 78.19 81 PHE A N 1
ATOM 654 C CA . PHE A 1 81 ? -10.116 10.795 9.374 1.00 78.19 81 PHE A CA 1
ATOM 655 C C . PHE A 1 81 ? -11.093 9.859 10.096 1.00 78.19 81 PHE A C 1
ATOM 657 O O . PHE A 1 81 ? -12.082 10.327 10.665 1.00 78.19 81 PHE A O 1
ATOM 664 N N . TYR A 1 82 ? -10.840 8.548 10.095 1.00 73.69 82 TYR A N 1
ATOM 665 C CA . TYR A 1 82 ? -11.745 7.553 10.675 1.00 73.69 82 TYR A CA 1
ATOM 666 C C . TYR A 1 82 ? -11.393 7.195 12.122 1.00 73.69 82 TYR A C 1
ATOM 668 O O . TYR A 1 82 ? -12.287 7.178 12.980 1.00 73.69 82 TYR A O 1
ATOM 676 N N . LEU A 1 83 ? -10.111 6.924 12.406 1.00 73.94 83 LEU A N 1
ATOM 677 C CA . LEU A 1 83 ? -9.646 6.599 13.763 1.00 73.94 83 LEU A CA 1
ATOM 678 C C . LEU A 1 83 ? -9.401 7.848 14.619 1.00 73.94 83 LEU A C 1
ATOM 680 O O . LEU A 1 83 ? -9.462 7.752 15.842 1.00 73.94 83 LEU A O 1
ATOM 684 N N . ARG A 1 84 ? -9.227 9.023 13.992 1.00 78.25 84 ARG A N 1
ATOM 685 C CA . ARG A 1 84 ? -8.870 10.291 14.660 1.00 78.25 84 ARG A CA 1
ATOM 686 C C . ARG A 1 84 ? -7.559 10.191 15.441 1.00 78.25 84 ARG A C 1
ATOM 688 O O . ARG A 1 84 ? -7.387 10.855 16.463 1.00 78.25 84 ARG A O 1
ATOM 695 N N . GLU A 1 85 ? -6.641 9.363 14.964 1.00 77.50 85 GLU A N 1
ATOM 696 C CA . GLU A 1 85 ? -5.293 9.288 15.511 1.00 77.50 85 GLU A CA 1
ATOM 697 C C . GLU A 1 85 ? -4.481 10.478 14.988 1.00 77.50 85 GLU A C 1
ATOM 699 O O . GLU A 1 85 ? -4.474 10.778 13.793 1.00 77.50 85 GLU A O 1
ATOM 704 N N . GLY A 1 86 ? -3.827 11.203 15.897 1.00 70.81 86 GLY A N 1
ATOM 705 C CA . GLY A 1 86 ? -2.968 12.322 15.523 1.00 70.81 86 GLY A CA 1
ATOM 706 C C . GLY A 1 86 ? -1.707 11.819 14.825 1.00 70.81 86 GLY A C 1
ATOM 707 O O . GLY A 1 86 ? -0.981 10.993 15.380 1.00 70.81 86 GLY A O 1
ATOM 708 N N . ILE A 1 87 ? -1.414 12.339 13.631 1.00 76.31 87 ILE A N 1
ATOM 709 C CA . ILE A 1 87 ? -0.172 12.010 12.926 1.00 76.31 87 ILE A CA 1
ATOM 710 C C . ILE A 1 87 ? 1.006 12.610 13.704 1.00 76.31 87 ILE A C 1
ATOM 712 O O . ILE A 1 87 ? 1.151 13.830 13.794 1.00 76.31 87 ILE A O 1
ATOM 716 N N . SER A 1 88 ? 1.871 11.760 14.258 1.00 85.50 88 SER A N 1
ATOM 717 C CA . SER A 1 88 ? 3.100 12.227 14.904 1.00 85.50 88 SER A CA 1
ATOM 718 C C . SER A 1 88 ? 4.155 12.623 13.867 1.00 85.50 88 SER A C 1
ATOM 720 O O . SER A 1 88 ? 4.196 12.084 12.760 1.00 85.50 88 SER A O 1
ATOM 722 N N . ILE A 1 89 ? 5.076 13.515 14.241 1.00 88.06 89 ILE A N 1
ATOM 723 C CA . ILE A 1 89 ? 6.213 13.899 13.384 1.00 88.06 89 ILE A CA 1
ATOM 724 C C . ILE A 1 89 ? 7.032 12.668 12.969 1.00 88.06 89 ILE A C 1
ATOM 726 O O . ILE A 1 89 ? 7.421 12.548 11.812 1.00 88.06 89 ILE A O 1
ATOM 730 N N . ASN A 1 90 ? 7.225 11.710 13.878 1.00 90.12 90 ASN A N 1
ATOM 731 C CA . ASN A 1 90 ? 7.923 10.458 13.575 1.00 90.12 90 ASN A CA 1
ATOM 732 C C . ASN A 1 90 ? 7.192 9.636 12.502 1.00 90.12 90 ASN A C 1
ATOM 734 O O . ASN A 1 90 ? 7.834 9.003 11.671 1.00 90.12 90 ASN A O 1
ATOM 738 N N . THR A 1 91 ? 5.857 9.682 12.490 1.00 84.19 91 THR A N 1
ATOM 739 C CA . THR A 1 91 ? 5.027 9.009 11.480 1.00 84.19 91 THR A CA 1
ATOM 740 C C . THR A 1 91 ? 5.211 9.658 10.106 1.00 84.19 91 THR A C 1
ATOM 742 O O . THR A 1 91 ? 5.425 8.960 9.118 1.00 84.19 91 THR A O 1
ATOM 745 N N . LEU A 1 92 ? 5.227 10.995 10.044 1.00 85.12 92 LEU A N 1
ATOM 746 C CA . LEU A 1 92 ? 5.515 11.735 8.808 1.00 85.12 92 LEU A CA 1
ATOM 747 C C . LEU A 1 92 ? 6.923 11.448 8.278 1.00 85.12 92 LEU A C 1
ATOM 749 O O . LEU A 1 92 ? 7.088 11.197 7.086 1.00 85.12 92 LEU A O 1
ATOM 753 N N . LEU A 1 93 ? 7.929 11.447 9.156 1.00 90.62 93 LEU A N 1
ATOM 754 C CA . LEU A 1 93 ? 9.308 11.118 8.787 1.00 90.62 93 LEU A CA 1
ATOM 755 C C . LEU A 1 93 ? 9.429 9.673 8.285 1.00 90.62 93 LEU A C 1
ATOM 757 O O . LEU A 1 93 ? 10.096 9.428 7.282 1.00 90.62 93 LEU A O 1
ATOM 761 N N . GLY A 1 94 ? 8.738 8.729 8.929 1.00 88.94 94 GLY A N 1
ATOM 762 C CA . GLY A 1 94 ? 8.650 7.344 8.470 1.00 88.94 94 GLY A CA 1
ATOM 763 C C . GLY A 1 94 ? 8.077 7.237 7.055 1.00 88.94 94 GLY A C 1
ATOM 764 O O . GLY A 1 94 ? 8.682 6.595 6.196 1.00 88.94 94 GLY A O 1
ATOM 765 N N . PHE A 1 95 ? 6.966 7.922 6.765 1.00 85.88 95 PHE A N 1
ATOM 766 C CA . PHE A 1 95 ? 6.403 7.934 5.411 1.00 85.88 95 PHE A CA 1
ATOM 767 C C . PHE A 1 95 ? 7.305 8.624 4.392 1.00 85.88 95 PHE A C 1
ATOM 769 O O . PHE A 1 95 ? 7.427 8.133 3.272 1.00 85.88 95 PHE A O 1
ATOM 776 N N . ALA A 1 96 ? 7.990 9.703 4.769 1.00 89.25 96 ALA A N 1
ATOM 777 C CA . ALA A 1 96 ? 8.956 10.357 3.893 1.00 89.25 96 ALA A CA 1
ATOM 778 C C . ALA A 1 96 ? 10.096 9.405 3.487 1.00 89.25 96 ALA A C 1
ATOM 780 O O . ALA A 1 96 ? 10.472 9.362 2.315 1.00 89.25 96 ALA A O 1
ATOM 781 N N . LEU A 1 97 ? 10.603 8.590 4.420 1.00 93.12 97 LEU A N 1
ATOM 782 C CA . LEU A 1 97 ? 11.613 7.568 4.123 1.00 93.12 97 LEU A CA 1
ATOM 783 C C . LEU A 1 97 ? 11.079 6.475 3.191 1.00 93.12 97 LEU A C 1
ATOM 785 O O . LEU A 1 97 ? 11.790 6.048 2.282 1.00 93.12 97 LEU A O 1
ATOM 789 N N . ILE A 1 98 ? 9.827 6.050 3.372 1.00 89.62 98 ILE A N 1
ATOM 790 C CA . ILE A 1 98 ? 9.196 5.067 2.483 1.00 89.62 98 ILE A CA 1
ATOM 791 C C . ILE A 1 98 ? 9.039 5.635 1.066 1.00 89.62 98 ILE A C 1
ATOM 793 O O . ILE A 1 98 ? 9.365 4.950 0.098 1.00 89.62 98 ILE A O 1
ATOM 797 N N . LEU A 1 99 ? 8.613 6.895 0.928 1.00 89.19 99 LEU A N 1
ATOM 798 C CA . LEU A 1 99 ? 8.517 7.574 -0.369 1.00 89.19 99 LEU A CA 1
ATOM 799 C C . LEU A 1 99 ? 9.888 7.733 -1.038 1.00 89.19 99 LEU A C 1
ATOM 801 O O . LEU A 1 99 ? 10.013 7.523 -2.245 1.00 89.19 99 LEU A O 1
ATOM 805 N N . ALA A 1 100 ? 10.930 8.051 -0.267 1.00 93.12 100 ALA A N 1
ATOM 806 C CA . ALA A 1 100 ? 12.297 8.101 -0.776 1.00 93.12 100 ALA A CA 1
ATOM 807 C C . ALA A 1 100 ? 12.766 6.722 -1.270 1.00 93.12 100 ALA A C 1
ATOM 809 O O . ALA A 1 100 ? 13.318 6.614 -2.365 1.00 93.12 100 ALA A O 1
ATOM 810 N N . GLY A 1 101 ? 12.491 5.659 -0.507 1.00 93.06 101 GLY A N 1
ATOM 811 C CA . GLY A 1 101 ? 12.753 4.280 -0.920 1.00 93.06 101 GLY A CA 1
ATOM 812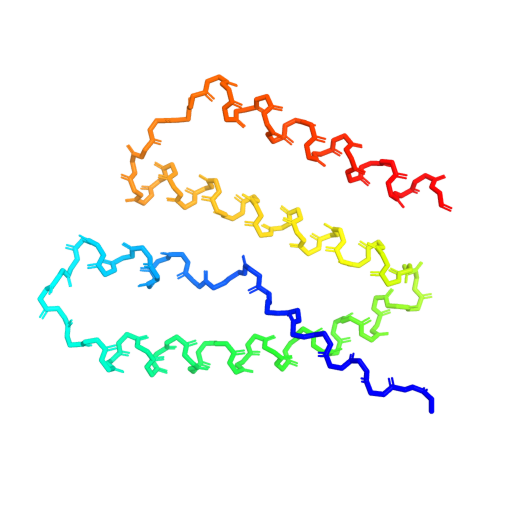 C C . GLY A 1 101 ? 12.005 3.907 -2.200 1.00 93.06 101 GLY A C 1
ATOM 813 O O . GLY A 1 101 ? 12.602 3.346 -3.117 1.00 93.06 101 GLY A O 1
ATOM 814 N N . ALA A 1 102 ? 10.733 4.297 -2.312 1.00 91.69 102 ALA A N 1
ATOM 815 C CA . ALA A 1 102 ? 9.949 4.101 -3.523 1.00 91.69 102 ALA A CA 1
ATOM 816 C C . ALA A 1 102 ? 10.602 4.790 -4.729 1.00 91.69 102 ALA A C 1
ATOM 818 O O . ALA A 1 102 ? 10.799 4.148 -5.756 1.00 91.69 102 ALA A O 1
ATOM 819 N N . ALA A 1 103 ? 11.024 6.052 -4.593 1.00 92.19 103 ALA A N 1
ATOM 820 C CA . ALA A 1 103 ? 11.692 6.796 -5.662 1.00 92.19 103 ALA A CA 1
ATOM 821 C C . ALA A 1 103 ? 12.989 6.124 -6.149 1.00 92.19 103 ALA A C 1
ATOM 823 O O . ALA A 1 103 ? 13.294 6.169 -7.341 1.00 92.19 103 ALA A O 1
ATOM 824 N N . LEU A 1 104 ? 13.738 5.468 -5.256 1.00 93.81 104 LEU A N 1
ATOM 825 C CA . LEU A 1 104 ? 14.927 4.700 -5.633 1.00 93.81 104 LEU A CA 1
ATOM 826 C C . LEU A 1 104 ? 14.580 3.462 -6.472 1.00 93.81 104 LEU A C 1
ATOM 828 O O . LEU A 1 104 ? 15.295 3.170 -7.426 1.00 93.81 104 LEU A O 1
ATOM 832 N N . VAL A 1 105 ? 13.463 2.782 -6.186 1.00 92.31 105 VAL A N 1
ATOM 833 C CA . VAL A 1 105 ? 13.006 1.613 -6.967 1.00 92.31 105 VAL A CA 1
ATOM 834 C C . VAL A 1 105 ? 12.642 1.978 -8.415 1.00 92.31 105 VAL A C 1
ATOM 836 O O . VAL A 1 105 ? 12.729 1.128 -9.295 1.00 92.31 105 VAL A O 1
ATOM 839 N N . PHE A 1 106 ? 12.269 3.230 -8.696 1.00 88.94 106 PHE A N 1
ATOM 840 C CA . PHE A 1 106 ? 12.016 3.701 -10.069 1.00 88.94 106 PHE A CA 1
ATOM 841 C C . PHE A 1 106 ? 13.264 4.218 -10.794 1.00 88.94 106 PHE A C 1
ATOM 843 O O . PHE A 1 106 ? 13.182 4.545 -11.975 1.00 88.94 106 PHE A O 1
ATOM 850 N N . ARG A 1 107 ? 14.404 4.329 -10.102 1.00 86.38 107 ARG A N 1
ATOM 851 C CA . ARG A 1 107 ? 15.677 4.791 -10.677 1.00 86.38 107 ARG A CA 1
ATOM 852 C C . ARG A 1 107 ? 16.634 3.660 -11.057 1.00 86.38 107 ARG A C 1
ATOM 854 O O . ARG A 1 107 ? 17.593 3.938 -11.773 1.00 86.38 107 ARG A O 1
ATOM 861 N N . GLY A 1 108 ? 16.408 2.449 -10.550 1.00 66.81 108 GLY A N 1
ATOM 862 C CA . GLY A 1 108 ? 17.127 1.228 -10.930 1.00 66.81 108 GLY A CA 1
ATOM 863 C C . GLY A 1 108 ? 16.331 0.402 -11.924 1.00 66.81 108 GLY A C 1
ATOM 864 O O . GLY A 1 108 ? 16.986 -0.260 -12.754 1.00 66.81 108 GLY A O 1
#